Protein AF-A0A2C5XSV4-F1 (afdb_monomer_lite)

Foldseek 3Di:
DLVQKDKPPDDDDDDLVPDPCSVVVLVVQQVDDDPPDHRDNDPPFDAAPRRTQGHDVSCVVCVLVVNNLVVNCVRNPPPMDMDGDDPVRNDD

Secondary structure (DSSP, 8-state):
-GGG-EEESPPP---TTTSTTHHHHHHHHTT--BTTB----SS--EEETTEEEESHHHHHHHHHTT-HHHHHHHHHGGG-EEE---TTSS--

Structure (mmCIF, N/CA/C/O backbone):
data_AF-A0A2C5XSV4-F1
#
_entry.id   AF-A0A2C5XSV4-F1
#
loop_
_atom_site.group_PDB
_atom_site.id
_atom_site.type_symbol
_atom_site.label_atom_id
_atom_site.label_alt_id
_atom_site.label_comp_id
_atom_site.label_asym_id
_atom_site.label_entity_id
_atom_site.label_seq_id
_atom_site.pdbx_PDB_ins_code
_atom_site.Cartn_x
_atom_site.Cartn_y
_atom_site.Cartn_z
_atom_site.occupancy
_atom_site.B_iso_or_equiv
_atom_site.auth_seq_id
_atom_site.auth_comp_id
_atom_site.auth_asym_id
_atom_site.auth_atom_id
_atom_site.pdbx_PDB_model_num
ATOM 1 N N . MET A 1 1 ? 7.837 1.950 8.782 1.00 60.31 1 MET A N 1
ATOM 2 C CA . MET A 1 1 ? 6.394 1.654 8.596 1.00 60.31 1 MET A CA 1
ATOM 3 C C . MET A 1 1 ? 6.074 0.173 8.708 1.00 60.31 1 MET A C 1
ATOM 5 O O . MET A 1 1 ? 5.222 -0.149 9.517 1.00 60.31 1 MET A O 1
ATOM 9 N N . LEU A 1 2 ? 6.723 -0.725 7.954 1.00 62.53 2 LEU A N 1
ATOM 10 C CA . LEU A 1 2 ? 6.405 -2.165 8.007 1.00 62.53 2 LEU A CA 1
ATOM 11 C C . LEU A 1 2 ? 6.606 -2.794 9.396 1.00 62.53 2 LEU A C 1
ATOM 13 O O . LEU A 1 2 ? 5.864 -3.688 9.764 1.00 62.53 2 LEU A O 1
ATOM 17 N N . GLU A 1 3 ? 7.538 -2.280 10.195 1.00 75.56 3 GLU A N 1
ATOM 18 C CA . GLU A 1 3 ? 7.763 -2.742 11.574 1.00 75.56 3 GLU A CA 1
ATOM 19 C C . GLU A 1 3 ? 6.641 -2.345 12.547 1.00 75.56 3 GLU A C 1
ATOM 21 O O . GLU A 1 3 ? 6.494 -2.966 13.595 1.00 75.56 3 GLU A O 1
ATOM 26 N N . LYS A 1 4 ? 5.830 -1.332 12.204 1.00 84.31 4 LYS A N 1
ATOM 27 C CA . LYS A 1 4 ? 4.710 -0.873 13.043 1.00 84.31 4 LYS A CA 1
ATOM 28 C C . LYS A 1 4 ? 3.472 -1.769 12.917 1.00 84.31 4 LYS A C 1
ATOM 30 O O . LYS A 1 4 ? 2.597 -1.710 13.773 1.00 84.31 4 LYS A O 1
ATOM 35 N N . TYR A 1 5 ? 3.374 -2.556 11.846 1.00 88.81 5 TYR A N 1
ATOM 36 C CA . TYR A 1 5 ? 2.171 -3.302 11.487 1.00 88.81 5 TYR A CA 1
ATOM 37 C C . TYR A 1 5 ? 2.474 -4.791 11.325 1.00 88.81 5 TYR A C 1
ATOM 39 O O . TYR A 1 5 ? 3.390 -5.172 10.600 1.00 88.81 5 TYR A O 1
ATOM 47 N N . SER A 1 6 ? 1.656 -5.651 11.929 1.00 92.06 6 SER A N 1
ATOM 48 C CA . SER A 1 6 ? 1.650 -7.079 11.613 1.00 92.06 6 SER A CA 1
ATOM 49 C C . SER A 1 6 ? 0.608 -7.333 10.534 1.00 92.06 6 SER A C 1
ATOM 51 O O . SER A 1 6 ? -0.586 -7.179 10.778 1.00 92.06 6 SER A O 1
ATOM 53 N N . ILE A 1 7 ? 1.054 -7.710 9.337 1.00 91.81 7 ILE A N 1
ATOM 54 C CA . ILE A 1 7 ? 0.179 -8.057 8.212 1.00 91.81 7 ILE A CA 1
ATOM 55 C C . ILE A 1 7 ? 0.410 -9.529 7.877 1.00 91.81 7 ILE A C 1
ATOM 57 O O . ILE A 1 7 ? 1.543 -9.932 7.594 1.00 91.81 7 ILE A O 1
ATOM 61 N N . LYS A 1 8 ? -0.656 -10.333 7.913 1.00 93.12 8 LYS A N 1
ATOM 62 C CA . LYS A 1 8 ? -0.629 -11.749 7.530 1.00 93.12 8 LYS A CA 1
ATOM 63 C C . LYS A 1 8 ? -1.598 -12.008 6.372 1.00 93.12 8 LYS A C 1
ATOM 65 O O . LYS A 1 8 ? -2.755 -11.620 6.487 1.00 93.12 8 LYS A O 1
ATOM 70 N N . PRO A 1 9 ? -1.166 -12.686 5.293 1.00 92.31 9 PRO A N 1
ATOM 71 C CA . PRO A 1 9 ? 0.220 -13.064 5.004 1.00 92.31 9 PRO A CA 1
ATOM 72 C C . PRO A 1 9 ? 1.116 -11.829 4.819 1.00 92.31 9 PRO A C 1
ATOM 74 O O . PRO A 1 9 ? 0.622 -10.731 4.562 1.00 92.31 9 PRO A O 1
ATOM 77 N N . ARG A 1 10 ? 2.438 -12.008 4.962 1.00 91.38 10 ARG A N 1
ATOM 78 C CA . ARG A 1 10 ? 3.385 -10.901 4.768 1.00 91.38 10 ARG A CA 1
ATOM 79 C C . ARG A 1 10 ? 3.230 -10.311 3.359 1.00 91.38 10 ARG A C 1
ATOM 81 O O . ARG A 1 10 ? 3.059 -11.085 2.413 1.00 91.38 10 ARG A O 1
ATOM 88 N N . PRO A 1 11 ? 3.320 -8.977 3.203 1.00 91.94 11 PRO A N 1
ATOM 89 C CA . PRO A 1 11 ? 3.299 -8.351 1.891 1.00 91.94 11 PRO A CA 1
ATOM 90 C C . PRO A 1 11 ? 4.398 -8.915 0.993 1.00 91.94 11 PRO A C 1
ATOM 92 O O . PRO A 1 11 ? 5.517 -9.164 1.444 1.00 91.94 11 PRO A O 1
ATOM 95 N N . PHE A 1 12 ? 4.075 -9.090 -0.283 1.00 93.25 12 PHE A N 1
ATOM 96 C CA . PHE A 1 12 ? 5.059 -9.420 -1.301 1.00 93.25 12 PHE A CA 1
ATOM 97 C C . PHE A 1 12 ? 5.687 -8.127 -1.827 1.00 93.25 12 PHE A C 1
ATOM 99 O O . PHE A 1 12 ? 4.962 -7.212 -2.222 1.00 93.25 12 PHE A O 1
ATOM 106 N N . ILE A 1 13 ? 7.016 -8.048 -1.803 1.00 93.75 13 ILE A N 1
ATOM 107 C CA . ILE A 1 13 ? 7.782 -6.883 -2.259 1.00 93.75 13 ILE A CA 1
ATOM 108 C C . ILE A 1 13 ? 8.392 -7.220 -3.617 1.00 93.75 13 ILE A C 1
ATOM 110 O O . ILE A 1 13 ? 8.940 -8.305 -3.800 1.00 93.75 13 ILE A O 1
ATOM 114 N N . VAL A 1 14 ? 8.268 -6.292 -4.564 1.00 93.81 14 VAL A N 1
ATOM 115 C CA . VAL A 1 14 ? 8.865 -6.397 -5.896 1.00 93.81 14 VAL A CA 1
ATOM 116 C C . VAL A 1 14 ? 9.769 -5.195 -6.102 1.00 93.81 14 VAL A C 1
ATOM 118 O O . VAL A 1 14 ? 9.270 -4.080 -6.262 1.00 93.81 14 VAL A O 1
ATOM 121 N N . GLU A 1 15 ? 11.074 -5.442 -6.138 1.00 95.38 15 GLU A N 1
ATOM 122 C CA . GLU A 1 15 ? 12.071 -4.440 -6.512 1.00 95.38 15 GLU A CA 1
ATOM 123 C C . GLU A 1 15 ? 12.110 -4.335 -8.039 1.00 95.38 15 GLU A C 1
ATOM 125 O O . GLU A 1 15 ? 12.542 -5.247 -8.748 1.00 95.38 15 GLU A O 1
ATOM 130 N N . LEU A 1 16 ? 11.525 -3.258 -8.573 1.00 94.12 16 LEU A N 1
ATOM 131 C CA . LEU A 1 16 ? 11.333 -3.101 -10.018 1.00 94.12 16 LEU A CA 1
ATOM 132 C C . LEU A 1 16 ? 12.650 -2.884 -10.767 1.00 94.12 16 LEU A C 1
ATOM 134 O O . LEU A 1 16 ? 12.723 -3.192 -11.947 1.00 94.12 16 LEU A O 1
ATOM 138 N N . ASP A 1 17 ? 13.674 -2.352 -10.120 1.00 94.25 17 ASP A N 1
ATOM 139 C CA . ASP A 1 17 ? 15.011 -2.194 -10.686 1.00 94.25 17 ASP A CA 1
ATOM 140 C C . ASP A 1 17 ? 15.765 -3.527 -10.815 1.00 94.25 17 ASP A C 1
ATOM 142 O O . ASP A 1 17 ? 16.561 -3.686 -11.740 1.00 94.25 17 ASP A O 1
ATOM 146 N N . GLU A 1 18 ? 15.457 -4.509 -9.967 1.00 96.75 18 GLU A N 1
ATOM 147 C CA . GLU A 1 18 ? 16.054 -5.852 -10.014 1.00 96.75 18 GLU A CA 1
ATOM 148 C C . GLU A 1 18 ? 15.220 -6.861 -10.826 1.00 96.75 18 GLU A C 1
ATOM 150 O O . GLU A 1 18 ? 15.723 -7.891 -11.285 1.00 96.75 18 GLU A O 1
ATOM 155 N N . HIS A 1 19 ? 13.927 -6.591 -11.025 1.00 94.62 19 HIS A N 1
ATOM 156 C CA . HIS A 1 19 ? 13.028 -7.516 -11.706 1.00 94.62 19 HIS A CA 1
ATOM 157 C C . HIS A 1 19 ? 13.265 -7.525 -13.234 1.00 94.62 19 HIS A C 1
ATOM 159 O O . HIS A 1 19 ? 13.199 -6.469 -13.868 1.00 94.62 19 HIS A O 1
ATOM 165 N N . PRO A 1 20 ? 13.393 -8.695 -13.899 1.00 96.38 20 PRO A N 1
ATOM 166 C CA . PRO A 1 20 ? 13.621 -8.775 -15.353 1.00 96.38 20 PRO A CA 1
ATOM 167 C C . PRO A 1 20 ? 12.553 -8.071 -16.206 1.00 96.38 20 PRO A C 1
ATOM 169 O O . PRO A 1 20 ? 12.814 -7.607 -17.313 1.00 96.38 20 PRO A O 1
ATOM 172 N N . LEU A 1 21 ? 11.327 -7.992 -15.679 1.00 95.56 21 LEU A N 1
ATOM 173 C CA . LEU A 1 21 ? 10.189 -7.288 -16.284 1.00 95.56 21 LEU A CA 1
ATOM 174 C C . LEU A 1 21 ? 9.858 -5.961 -15.581 1.00 95.56 21 LEU A C 1
ATOM 176 O O . LEU A 1 21 ? 8.739 -5.474 -15.697 1.00 95.56 21 LEU A O 1
ATOM 180 N N . GLY A 1 22 ? 10.793 -5.380 -14.836 1.00 93.88 22 GLY A N 1
ATOM 181 C CA . GLY A 1 22 ? 10.587 -4.180 -14.032 1.00 93.88 22 GLY A CA 1
ATOM 182 C C . GLY A 1 22 ? 10.051 -2.982 -14.808 1.00 93.88 22 GLY A C 1
ATOM 183 O O . GLY A 1 22 ? 8.943 -2.509 -14.554 1.00 93.88 22 GLY A O 1
ATOM 184 N N . ALA A 1 23 ? 10.794 -2.543 -15.827 1.00 93.19 23 ALA A N 1
ATOM 185 C CA . ALA A 1 23 ? 10.390 -1.446 -16.707 1.00 93.19 23 ALA A CA 1
ATOM 186 C C . ALA A 1 23 ? 9.028 -1.678 -17.405 1.00 93.19 23 ALA A C 1
ATOM 188 O O . ALA A 1 23 ? 8.172 -0.786 -17.345 1.00 93.19 23 ALA A O 1
ATOM 189 N N . PRO A 1 24 ? 8.756 -2.839 -18.046 1.00 93.38 24 PRO A N 1
ATOM 190 C CA . PRO A 1 24 ? 7.436 -3.088 -18.623 1.00 93.38 24 PRO A CA 1
ATOM 191 C C . PRO A 1 24 ? 6.324 -3.172 -17.565 1.00 93.38 24 PRO A C 1
ATOM 193 O O . PRO A 1 24 ? 5.223 -2.688 -17.826 1.00 93.38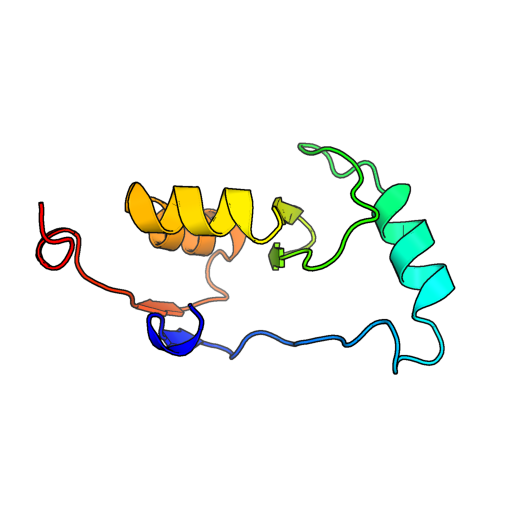 24 PRO A O 1
ATOM 196 N N . LEU A 1 25 ? 6.596 -3.694 -16.364 1.00 90.50 25 LEU A N 1
ATOM 197 C CA . LEU A 1 25 ? 5.633 -3.729 -15.261 1.00 90.50 25 LEU A CA 1
ATOM 198 C C . LEU A 1 25 ? 5.304 -2.319 -14.748 1.00 90.50 25 LEU A C 1
ATOM 200 O O . LEU A 1 25 ? 4.132 -1.978 -14.613 1.00 90.50 25 LEU A O 1
ATOM 204 N N . GLN A 1 26 ? 6.304 -1.461 -14.543 1.00 90.38 26 GLN A N 1
ATOM 205 C CA . GLN A 1 26 ? 6.110 -0.064 -14.139 1.00 90.38 26 GLN A CA 1
ATOM 206 C C . GLN A 1 26 ? 5.323 0.729 -15.187 1.00 90.38 26 GLN A C 1
ATOM 208 O O . GLN A 1 26 ? 4.426 1.509 -14.854 1.00 90.38 26 GLN A O 1
ATOM 213 N N . LYS A 1 27 ? 5.617 0.501 -16.474 1.00 90.31 27 LYS A N 1
ATOM 214 C CA . LYS A 1 27 ? 4.857 1.088 -17.582 1.00 90.31 27 LYS A CA 1
ATOM 215 C C . LYS A 1 27 ? 3.397 0.640 -17.543 1.00 90.31 27 LYS A C 1
ATOM 217 O O . LYS A 1 27 ? 2.520 1.494 -17.655 1.00 90.31 27 LYS A O 1
ATOM 222 N N . LEU A 1 28 ? 3.147 -0.656 -17.344 1.00 87.62 28 LEU A N 1
ATOM 223 C CA . LEU A 1 28 ? 1.801 -1.212 -17.218 1.00 87.62 28 LEU A CA 1
ATOM 224 C C . LEU A 1 28 ? 1.054 -0.589 -16.029 1.00 87.62 28 LEU A C 1
ATOM 226 O O . LEU A 1 28 ? -0.052 -0.089 -16.211 1.00 87.62 28 LEU A O 1
ATOM 230 N N . LEU A 1 29 ? 1.665 -0.518 -14.841 1.00 85.00 29 LEU A N 1
ATOM 231 C CA . LEU A 1 29 ? 1.081 0.136 -13.657 1.00 85.00 29 LEU A CA 1
ATOM 232 C C . LEU A 1 29 ? 0.703 1.606 -13.919 1.00 85.00 29 LEU A C 1
ATOM 234 O O . LEU A 1 29 ? -0.321 2.091 -13.438 1.00 85.00 29 LEU A O 1
ATOM 238 N N . GLY A 1 30 ? 1.491 2.296 -14.745 1.00 84.50 30 GLY A N 1
ATOM 239 C CA . GLY A 1 30 ? 1.227 3.657 -15.204 1.00 84.50 30 GLY A CA 1
ATOM 240 C C . GLY A 1 30 ? 0.145 3.806 -16.273 1.00 84.50 30 GLY A C 1
ATOM 241 O O . GLY A 1 30 ? -0.157 4.937 -16.652 1.00 84.50 30 GLY A O 1
ATOM 242 N N . GLN A 1 31 ? -0.400 2.703 -16.785 1.00 82.38 31 GLN A N 1
ATOM 243 C CA . GLN A 1 31 ? -1.432 2.663 -17.827 1.00 82.38 31 GLN A CA 1
ATOM 244 C C . GLN A 1 31 ? -2.729 1.997 -17.352 1.00 82.38 31 GLN A C 1
ATOM 246 O O . GLN A 1 31 ? -3.775 2.185 -17.971 1.00 82.38 31 GLN A O 1
ATOM 251 N N . LEU A 1 32 ? -2.678 1.218 -16.267 1.00 71.94 32 LEU A N 1
ATOM 252 C CA . LEU A 1 32 ? -3.849 0.550 -15.717 1.00 71.94 32 LEU A CA 1
ATOM 253 C C . LEU A 1 32 ? -4.821 1.573 -15.116 1.00 71.94 32 LEU A C 1
ATOM 255 O O . LEU A 1 32 ? -4.543 2.216 -14.105 1.00 71.94 32 LEU A O 1
ATOM 259 N N . HIS A 1 33 ? -6.003 1.669 -15.720 1.00 60.69 33 HIS A N 1
ATOM 260 C CA . HIS A 1 33 ? -7.165 2.328 -15.138 1.00 60.69 33 HIS A CA 1
ATOM 261 C C . HIS A 1 33 ? -7.943 1.302 -14.308 1.00 60.69 33 HIS A C 1
ATOM 263 O O . HIS A 1 33 ? -8.872 0.660 -14.798 1.00 60.69 33 HIS A O 1
ATOM 269 N N . PHE A 1 34 ? -7.555 1.099 -13.049 1.00 57.12 34 PHE A N 1
ATOM 270 C CA . PHE A 1 34 ? -8.408 0.339 -12.134 1.00 57.12 34 PHE A CA 1
ATOM 271 C C . PHE A 1 34 ? -9.653 1.166 -11.804 1.00 57.12 34 PHE A C 1
ATOM 273 O O . PHE A 1 34 ? -9.566 2.383 -11.651 1.00 57.12 34 PHE A O 1
ATOM 280 N N . LYS A 1 35 ? -10.806 0.496 -11.664 1.00 47.84 35 LYS A N 1
ATOM 281 C CA . LYS A 1 35 ? -12.169 1.063 -11.542 1.00 47.84 35 LYS A CA 1
ATOM 282 C C . LYS A 1 35 ? -12.403 2.122 -10.443 1.00 47.84 35 LYS A C 1
ATOM 284 O O . LYS A 1 35 ? -13.530 2.575 -10.297 1.00 47.84 35 LYS A O 1
ATOM 289 N N . ALA A 1 36 ? -11.390 2.539 -9.688 1.00 48.25 36 ALA A N 1
ATOM 290 C CA . ALA A 1 36 ? -11.530 3.581 -8.678 1.00 48.25 36 ALA A CA 1
ATOM 291 C C . ALA A 1 36 ? -10.317 4.516 -8.508 1.00 48.25 36 ALA A C 1
ATOM 293 O O . ALA A 1 36 ? -10.411 5.415 -7.674 1.00 48.25 36 ALA A O 1
ATOM 294 N N . LYS A 1 37 ? -9.180 4.340 -9.211 1.00 59.72 37 LYS A N 1
ATOM 295 C CA . LYS A 1 37 ? -7.957 5.121 -8.911 1.00 59.72 37 LYS A CA 1
ATOM 296 C C . LYS A 1 37 ? -7.023 5.361 -10.099 1.00 59.72 37 LYS A C 1
ATOM 298 O O . LYS A 1 37 ? -7.014 4.616 -11.074 1.00 59.72 37 LYS A O 1
ATOM 303 N N . THR A 1 38 ? -6.241 6.433 -9.963 1.00 61.72 38 THR A N 1
ATOM 304 C CA . THR A 1 38 ? -5.311 6.983 -10.952 1.00 61.72 38 THR A CA 1
ATOM 305 C C . THR A 1 38 ? -4.152 6.029 -11.277 1.00 61.72 38 THR A C 1
ATOM 307 O O . THR A 1 38 ? -3.614 5.395 -10.364 1.00 61.72 38 THR A O 1
ATOM 310 N N . PRO A 1 39 ? -3.723 5.947 -12.551 1.00 72.50 39 PRO A N 1
ATOM 311 C CA . PRO A 1 39 ? -2.509 5.232 -12.929 1.00 72.50 39 PRO A CA 1
ATOM 312 C C . PRO A 1 39 ? -1.289 5.790 -12.191 1.00 72.50 39 PRO A C 1
ATOM 314 O O . PRO A 1 39 ? -1.173 7.005 -12.010 1.00 72.50 39 PRO A O 1
ATOM 317 N N . ARG A 1 40 ? -0.355 4.920 -11.787 1.00 77.25 40 ARG A N 1
ATOM 318 C CA . ARG A 1 40 ? 0.861 5.337 -11.072 1.00 77.25 40 ARG A CA 1
ATOM 319 C C . ARG A 1 40 ? 2.109 4.734 -11.692 1.00 77.25 40 ARG A C 1
ATOM 321 O O . ARG A 1 40 ? 2.220 3.523 -11.839 1.00 77.25 40 ARG A O 1
ATOM 328 N N . LYS A 1 41 ? 3.054 5.614 -12.025 1.00 83.69 41 LYS A N 1
ATOM 329 C CA . LYS A 1 41 ? 4.383 5.265 -12.551 1.00 83.69 41 LYS A CA 1
ATOM 330 C C . LYS A 1 41 ? 5.475 5.337 -11.489 1.00 83.69 41 LYS A C 1
ATOM 332 O O . LYS A 1 41 ? 6.584 4.903 -11.756 1.00 83.69 41 LYS A O 1
ATOM 337 N N . THR A 1 42 ? 5.205 5.927 -10.330 1.00 86.94 42 THR A N 1
ATOM 338 C CA . THR A 1 42 ? 6.208 6.168 -9.290 1.00 86.94 42 THR A CA 1
ATOM 339 C C . THR A 1 42 ? 6.263 5.014 -8.293 1.00 86.94 42 THR A C 1
ATOM 341 O O . THR A 1 42 ? 5.256 4.348 -8.047 1.00 86.94 42 THR A O 1
ATOM 344 N N . VAL A 1 43 ? 7.450 4.784 -7.732 1.00 91.88 43 VAL A N 1
ATOM 345 C CA . VAL A 1 43 ? 7.678 3.865 -6.611 1.00 91.88 43 VAL A CA 1
ATOM 346 C C . VAL A 1 43 ? 7.893 4.659 -5.314 1.00 91.88 43 VAL A C 1
ATOM 348 O O . VAL A 1 43 ? 8.392 5.784 -5.385 1.00 91.88 43 VAL A O 1
ATOM 351 N N . PRO A 1 44 ? 7.531 4.105 -4.142 1.00 92.12 44 PRO A N 1
ATOM 352 C CA . PRO A 1 44 ? 6.794 2.850 -3.966 1.00 92.12 44 PRO A CA 1
ATOM 353 C C . PRO A 1 44 ? 5.329 2.973 -4.424 1.00 92.12 44 PRO A C 1
ATOM 355 O O . PRO A 1 44 ? 4.741 4.051 -4.373 1.00 92.12 44 PRO A O 1
ATOM 358 N N . ASN A 1 45 ? 4.732 1.856 -4.848 1.00 91.56 45 ASN A N 1
ATOM 359 C CA . ASN A 1 45 ? 3.300 1.741 -5.138 1.00 91.56 45 ASN A CA 1
ATOM 360 C C . ASN A 1 45 ? 2.728 0.557 -4.352 1.00 91.56 45 ASN A C 1
ATOM 362 O O . ASN A 1 45 ? 3.032 -0.596 -4.653 1.00 91.56 45 ASN A O 1
ATOM 366 N N . ILE A 1 46 ? 1.915 0.843 -3.338 1.00 91.12 46 ILE A N 1
ATOM 367 C CA . ILE A 1 46 ? 1.329 -0.174 -2.468 1.00 91.12 46 ILE A CA 1
ATOM 368 C C . ILE A 1 46 ? -0.004 -0.618 -3.070 1.00 91.12 46 ILE A C 1
ATOM 370 O O . ILE A 1 46 ? -0.895 0.204 -3.289 1.00 91.12 46 ILE A O 1
ATOM 374 N N . ILE A 1 47 ? -0.151 -1.919 -3.332 1.00 89.12 47 ILE A N 1
ATOM 375 C CA . ILE A 1 47 ? -1.307 -2.499 -4.028 1.00 89.12 47 ILE A CA 1
ATOM 376 C C . ILE A 1 47 ? -1.933 -3.600 -3.171 1.00 89.12 47 ILE A C 1
ATOM 378 O O . ILE A 1 47 ? -1.233 -4.472 -2.663 1.00 89.12 47 ILE A O 1
ATOM 382 N N . ILE A 1 48 ? -3.262 -3.590 -3.052 1.00 89.12 48 ILE A N 1
ATOM 383 C CA . ILE A 1 48 ? -4.039 -4.589 -2.309 1.00 89.12 48 ILE A CA 1
ATOM 384 C C . ILE A 1 48 ? -5.147 -5.109 -3.210 1.00 89.12 48 ILE A C 1
ATOM 386 O O . ILE A 1 48 ? -5.971 -4.333 -3.689 1.00 89.12 48 ILE A O 1
ATOM 390 N N . ASN A 1 49 ? -5.152 -6.420 -3.470 1.00 86.69 49 ASN A N 1
ATOM 391 C CA . ASN A 1 49 ? -6.108 -7.070 -4.376 1.00 86.69 49 ASN A CA 1
ATOM 392 C C . ASN A 1 49 ? -6.263 -6.321 -5.723 1.00 86.69 49 ASN A C 1
ATOM 394 O O . ASN A 1 49 ? -7.366 -6.138 -6.232 1.00 86.69 49 ASN A O 1
ATOM 3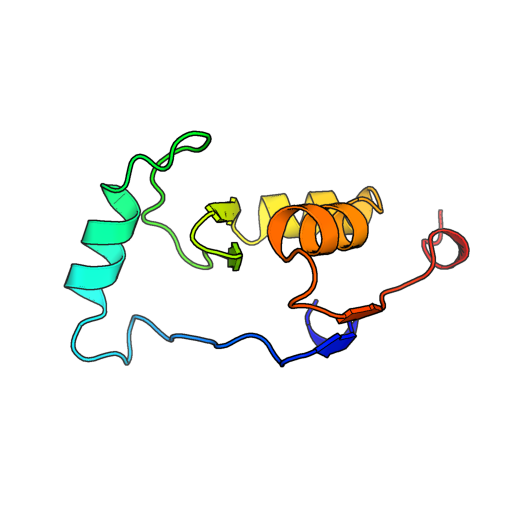98 N N . GLY A 1 50 ? -5.140 -5.863 -6.290 1.00 83.12 50 GLY A N 1
ATOM 399 C CA . GLY A 1 50 ? -5.093 -5.130 -7.562 1.00 83.12 50 GLY A CA 1
ATOM 400 C C . GLY A 1 50 ? -5.432 -3.639 -7.470 1.00 83.12 50 GLY A C 1
ATOM 401 O O . GLY A 1 50 ? -5.341 -2.938 -8.470 1.00 83.12 50 GLY A O 1
ATOM 402 N N . VAL A 1 51 ? -5.775 -3.119 -6.291 1.00 84.44 51 VAL A N 1
ATOM 403 C CA . VAL A 1 51 ? -6.074 -1.697 -6.088 1.00 84.44 51 VAL A CA 1
ATOM 404 C C . VAL A 1 51 ? -4.881 -0.999 -5.445 1.00 84.44 51 VAL A C 1
ATOM 406 O O . VAL A 1 51 ? -4.481 -1.344 -4.335 1.00 84.44 51 VAL A O 1
ATOM 409 N N . SER A 1 52 ? -4.327 0.015 -6.115 1.00 88.00 52 SER A N 1
ATOM 410 C CA . SER A 1 52 ? -3.311 0.882 -5.506 1.00 88.00 52 SER A CA 1
ATOM 411 C C . SER A 1 52 ? -3.915 1.672 -4.339 1.00 88.00 52 SER A C 1
ATOM 413 O O . SER A 1 52 ? -4.968 2.299 -4.473 1.00 88.00 52 SER A O 1
ATOM 415 N N . ILE A 1 53 ? -3.270 1.674 -3.176 1.00 88.94 53 ILE A N 1
ATOM 416 C CA . ILE A 1 53 ? -3.650 2.546 -2.057 1.00 88.94 53 ILE A CA 1
ATOM 417 C C . ILE A 1 53 ? -2.819 3.828 -1.991 1.00 88.94 53 ILE A C 1
ATOM 419 O O . ILE A 1 53 ? -3.262 4.774 -1.347 1.00 88.94 53 ILE A O 1
ATOM 423 N N . GLY A 1 54 ? -1.715 3.897 -2.737 1.00 89.69 54 GLY A N 1
ATOM 424 C CA . GLY A 1 54 ? -0.865 5.078 -2.860 1.00 89.69 54 GLY A CA 1
ATOM 425 C C . GLY A 1 54 ? 0.621 4.735 -2.821 1.00 89.69 54 GLY A C 1
ATOM 426 O O . GLY A 1 54 ? 0.995 3.565 -2.920 1.00 89.69 54 GLY A O 1
ATOM 427 N N . GLY A 1 55 ? 1.450 5.770 -2.709 1.00 90.94 55 GLY A N 1
ATOM 428 C CA . GLY A 1 55 ? 2.874 5.661 -2.413 1.00 90.94 55 GLY A CA 1
ATOM 429 C C . GLY A 1 55 ? 3.164 5.971 -0.948 1.00 90.94 55 GLY A C 1
ATOM 430 O O . GLY A 1 55 ? 2.307 5.781 -0.084 1.00 90.94 55 GLY A O 1
ATOM 431 N N . ASN A 1 56 ? 4.380 6.436 -0.659 1.00 91.81 56 ASN A N 1
ATOM 432 C CA . ASN A 1 56 ? 4.792 6.734 0.712 1.00 91.81 56 ASN A CA 1
ATOM 433 C C . ASN A 1 56 ? 3.901 7.808 1.358 1.00 91.81 56 ASN A C 1
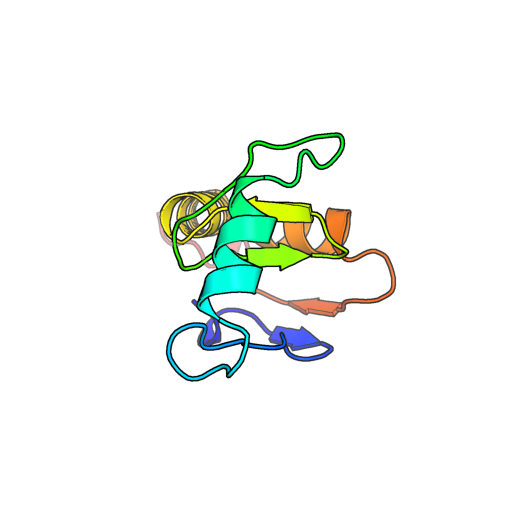ATOM 435 O O . ASN A 1 56 ? 3.363 7.570 2.435 1.00 91.81 56 ASN A O 1
ATOM 439 N N . ASP A 1 57 ? 3.684 8.933 0.677 1.00 91.94 57 ASP A N 1
ATOM 440 C CA . ASP A 1 57 ? 2.946 10.071 1.234 1.00 91.94 57 ASP A CA 1
ATOM 441 C C . ASP A 1 57 ? 1.510 9.709 1.624 1.00 91.94 57 ASP A C 1
ATOM 443 O O . ASP A 1 57 ? 1.043 10.065 2.704 1.00 91.94 57 ASP A O 1
ATOM 447 N N . GLU A 1 58 ? 0.779 8.999 0.760 1.00 92.38 58 GLU A N 1
ATOM 448 C CA . GLU A 1 58 ? -0.605 8.636 1.063 1.00 92.38 58 GLU A CA 1
ATOM 449 C C . GLU A 1 58 ? -0.701 7.583 2.163 1.00 92.38 58 GLU A C 1
ATOM 451 O O . GLU A 1 58 ? -1.588 7.668 3.011 1.00 92.38 58 GLU A O 1
ATOM 456 N N . VAL A 1 59 ? 0.204 6.603 2.175 1.00 91.94 59 VAL A N 1
ATOM 457 C CA . VAL A 1 59 ? 0.203 5.561 3.206 1.00 91.94 59 VAL A CA 1
ATOM 458 C C . VAL A 1 59 ? 0.617 6.132 4.564 1.00 91.94 59 VAL A C 1
ATOM 460 O O . VAL A 1 59 ? 0.016 5.767 5.572 1.00 91.94 59 VAL A O 1
ATOM 463 N N . THR A 1 60 ? 1.550 7.084 4.594 1.00 92.62 60 THR A N 1
ATOM 464 C CA . THR A 1 60 ? 1.914 7.826 5.809 1.00 92.62 60 THR A CA 1
ATOM 465 C C . THR A 1 60 ? 0.739 8.661 6.319 1.00 92.62 60 THR A C 1
ATOM 467 O O . THR A 1 60 ? 0.398 8.563 7.489 1.00 92.62 60 THR A O 1
ATOM 470 N N . LYS A 1 61 ? 0.016 9.382 5.452 1.00 93.75 61 LYS A N 1
ATOM 471 C CA . LYS A 1 61 ? -1.199 10.115 5.865 1.00 93.75 61 LYS A CA 1
ATOM 472 C C . LYS A 1 61 ? -2.282 9.194 6.431 1.00 93.75 61 LYS A C 1
ATOM 474 O O . LYS A 1 61 ? -2.995 9.565 7.362 1.00 93.75 61 LYS A O 1
ATOM 479 N N . LEU A 1 62 ? -2.431 7.990 5.875 1.00 92.44 62 LEU A N 1
ATOM 480 C CA . LEU A 1 62 ? -3.349 6.983 6.412 1.00 92.44 62 LEU A CA 1
ATOM 481 C C . LEU A 1 62 ? -2.886 6.455 7.782 1.00 92.44 62 LEU A C 1
ATOM 483 O O . LEU A 1 62 ? -3.737 6.189 8.627 1.00 92.44 62 LEU A O 1
ATOM 487 N N . ASP A 1 63 ? -1.575 6.300 8.004 1.00 92.38 63 ASP A N 1
ATOM 488 C CA . ASP A 1 63 ? -0.981 5.945 9.310 1.00 92.38 63 ASP A CA 1
ATOM 489 C C . ASP A 1 63 ? -1.274 7.042 10.340 1.00 92.38 63 ASP A C 1
ATOM 491 O O . ASP A 1 63 ? -1.882 6.782 11.373 1.00 92.38 63 ASP A O 1
ATOM 495 N N . GLU A 1 64 ? -0.927 8.286 10.009 1.00 91.56 64 GLU A N 1
ATOM 496 C CA . GLU A 1 64 ? -1.076 9.460 10.877 1.00 91.56 64 GLU A CA 1
ATOM 497 C C . GLU A 1 64 ? -2.535 9.753 11.243 1.00 91.56 64 GLU A C 1
ATOM 499 O O . GLU A 1 64 ? -2.828 10.158 12.363 1.00 91.56 64 GLU A O 1
ATOM 504 N N . SER A 1 65 ? -3.468 9.512 10.320 1.00 92.88 65 SER A N 1
ATOM 505 C CA . SER A 1 65 ? -4.908 9.664 10.574 1.00 92.88 65 SER A CA 1
ATOM 506 C C . SER A 1 65 ? -5.552 8.457 11.268 1.00 92.88 65 SER A C 1
ATOM 508 O O . SER A 1 65 ? -6.758 8.474 11.516 1.00 92.88 65 SER A O 1
ATOM 510 N N . GLY A 1 66 ? -4.795 7.389 11.549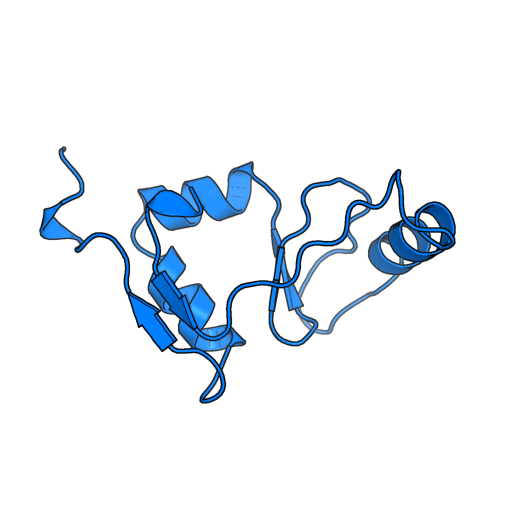 1.00 90.44 66 GLY A N 1
ATOM 511 C CA . GLY A 1 66 ? -5.316 6.149 12.134 1.00 90.44 66 GLY A CA 1
ATOM 512 C C . GLY A 1 66 ? -6.224 5.339 11.195 1.00 90.44 66 GLY A C 1
ATOM 513 O O . GLY A 1 66 ? -6.914 4.419 11.632 1.00 90.44 66 GLY A O 1
ATOM 514 N N . GLN A 1 67 ? -6.249 5.656 9.898 1.00 92.88 67 GLN A N 1
ATOM 515 C CA . GLN A 1 67 ? -7.138 5.034 8.908 1.00 92.88 67 GLN A CA 1
ATOM 516 C C . GLN A 1 67 ? -6.498 3.862 8.154 1.00 92.88 67 GLN A C 1
ATOM 518 O O . GLN A 1 67 ? -7.194 3.139 7.434 1.00 92.88 67 GLN A O 1
ATOM 523 N N . LEU A 1 68 ? -5.187 3.644 8.298 1.00 92.56 68 LEU A N 1
ATOM 524 C CA . LEU A 1 68 ? -4.469 2.644 7.509 1.00 92.56 68 LEU A CA 1
ATOM 525 C C . LEU A 1 68 ? -4.984 1.220 7.742 1.00 92.56 68 LEU A C 1
ATOM 527 O O . LEU A 1 68 ? -5.274 0.533 6.767 1.00 92.56 68 LEU A O 1
ATOM 531 N N . VAL A 1 69 ? -5.175 0.785 8.994 1.00 92.69 69 VAL A N 1
ATOM 532 C CA . VAL A 1 69 ? -5.698 -0.565 9.298 1.00 92.69 69 VAL A CA 1
ATOM 533 C C . VAL A 1 69 ? -7.064 -0.781 8.650 1.00 92.69 69 VAL A C 1
ATOM 535 O O . VAL A 1 69 ? -7.274 -1.790 7.977 1.00 92.69 69 VAL A O 1
ATOM 538 N N . ALA A 1 70 ? -7.970 0.192 8.785 1.00 92.25 70 ALA A N 1
ATOM 539 C CA . ALA A 1 70 ? -9.292 0.127 8.172 1.00 92.25 70 ALA A CA 1
ATOM 540 C C . ALA A 1 70 ? -9.191 -0.008 6.645 1.00 92.25 70 ALA A C 1
ATOM 542 O O . ALA A 1 70 ? -9.867 -0.851 6.058 1.00 92.25 70 ALA A O 1
ATOM 543 N N . LYS A 1 71 ? -8.287 0.747 6.005 1.00 91.69 71 LYS A N 1
ATOM 544 C CA . LYS A 1 71 ? -8.039 0.654 4.561 1.00 91.69 71 LYS A CA 1
ATOM 545 C C . LYS A 1 71 ? -7.489 -0.710 4.146 1.00 91.69 71 LYS A C 1
ATOM 547 O O . LYS A 1 71 ? -7.927 -1.268 3.142 1.00 91.69 71 LYS A O 1
ATOM 552 N N . LEU A 1 72 ? -6.536 -1.254 4.902 1.00 91.75 72 LEU A N 1
ATOM 553 C CA . LEU A 1 72 ? -5.952 -2.568 4.629 1.00 91.75 72 LEU A CA 1
ATOM 554 C C . LEU A 1 72 ? -7.014 -3.675 4.716 1.00 91.75 72 LEU A C 1
ATOM 556 O O . LEU A 1 72 ? -7.053 -4.542 3.845 1.00 91.75 72 LEU A O 1
ATOM 560 N N . LEU A 1 73 ? -7.902 -3.616 5.712 1.00 92.25 73 LEU A N 1
ATOM 561 C CA . LEU A 1 73 ? -9.006 -4.566 5.872 1.00 92.25 73 LEU A CA 1
ATOM 562 C C . LEU A 1 73 ? -10.075 -4.407 4.778 1.00 92.25 73 LEU A C 1
ATOM 564 O O . LEU A 1 73 ? -10.524 -5.409 4.220 1.00 92.25 73 LEU A O 1
ATOM 568 N N . GLU A 1 74 ? -10.430 -3.166 4.422 1.00 91.44 74 GLU A N 1
ATOM 569 C CA . GLU A 1 74 ? -11.395 -2.843 3.359 1.00 91.44 74 GLU A CA 1
ATOM 570 C C . GLU A 1 74 ? -10.989 -3.485 2.024 1.00 91.44 74 GLU A C 1
ATOM 572 O O . GLU A 1 74 ? -11.786 -4.184 1.401 1.00 91.44 74 GLU A O 1
ATOM 577 N N . PHE A 1 75 ? -9.738 -3.293 1.589 1.00 90.81 75 PHE A N 1
ATOM 578 C CA . PHE A 1 75 ? -9.282 -3.833 0.303 1.00 90.81 75 PHE A CA 1
ATOM 579 C C . PHE A 1 75 ? -8.762 -5.260 0.395 1.00 90.81 75 PHE A C 1
ATOM 581 O O . PHE A 1 75 ? -8.808 -5.983 -0.599 1.00 90.81 75 PHE A O 1
ATOM 588 N N . GLY A 1 76 ? -8.258 -5.683 1.553 1.00 88.25 76 GLY A N 1
ATOM 589 C CA . GLY A 1 76 ? -7.703 -7.016 1.757 1.00 88.25 76 GLY A CA 1
ATOM 590 C C . GLY A 1 76 ? -8.763 -8.108 1.902 1.00 88.25 76 GLY A C 1
ATOM 591 O O . GLY A 1 76 ? -8.481 -9.268 1.583 1.00 88.25 76 GLY A O 1
ATOM 592 N N . ASN A 1 77 ? -10.000 -7.745 2.268 1.00 85.94 77 ASN A N 1
ATOM 593 C CA . ASN A 1 77 ? -11.104 -8.674 2.529 1.00 85.94 77 ASN A CA 1
ATOM 594 C C . ASN A 1 77 ? -10.702 -9.755 3.559 1.00 85.94 77 ASN A C 1
ATOM 596 O O . ASN A 1 77 ? -9.789 -9.573 4.357 1.00 85.94 77 ASN A O 1
ATOM 600 N N . LYS A 1 78 ? -11.341 -10.933 3.522 1.00 86.38 78 LYS A N 1
ATOM 601 C CA . LYS A 1 78 ? -11.047 -12.080 4.407 1.00 86.38 78 LYS A CA 1
ATOM 602 C C . LYS A 1 78 ? -9.673 -12.741 4.176 1.00 86.38 78 LYS A C 1
ATOM 604 O O . LYS A 1 78 ? -9.441 -13.832 4.682 1.00 86.38 78 LYS A O 1
ATOM 609 N N . ARG A 1 79 ? -8.798 -12.154 3.349 1.00 87.12 79 ARG A N 1
ATOM 610 C CA . ARG A 1 79 ? -7.486 -12.726 2.990 1.00 87.12 79 ARG A CA 1
ATOM 611 C C . ARG A 1 79 ? -6.334 -12.140 3.793 1.00 87.12 79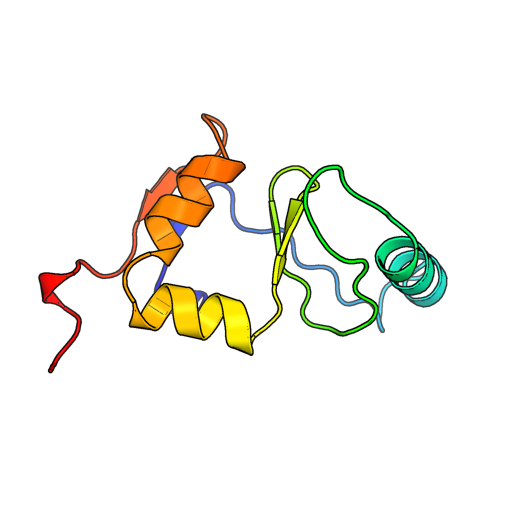 ARG A C 1
ATOM 613 O O . ARG A 1 79 ? -5.218 -12.631 3.652 1.00 87.12 79 ARG A O 1
ATOM 620 N N . VAL A 1 80 ? -6.590 -11.088 4.570 1.00 90.12 80 VAL A N 1
ATOM 621 C CA . VAL A 1 80 ? -5.566 -10.429 5.374 1.00 90.12 80 VAL A CA 1
ATOM 622 C C . VAL A 1 80 ? -6.007 -10.315 6.824 1.00 90.12 80 VAL A C 1
ATOM 624 O O . VAL A 1 80 ? -7.152 -9.982 7.119 1.00 90.12 80 VAL A O 1
ATOM 627 N N . GLU A 1 81 ? -5.066 -10.554 7.721 1.00 92.88 81 GLU A N 1
ATOM 628 C CA . GLU A 1 81 ? -5.147 -10.172 9.123 1.00 92.88 81 GLU A CA 1
ATOM 629 C C . GLU A 1 81 ? -4.175 -9.019 9.332 1.00 92.88 81 GLU A C 1
ATOM 631 O O . GLU A 1 81 ? -3.029 -9.072 8.873 1.00 92.88 81 GLU A O 1
ATOM 636 N N . VAL A 1 82 ? -4.633 -7.966 10.001 1.00 91.25 82 VAL A N 1
ATOM 637 C CA . VAL A 1 82 ? -3.830 -6.769 10.238 1.00 91.25 82 VAL A CA 1
ATOM 638 C C . VAL A 1 82 ? -3.951 -6.373 11.697 1.00 91.25 82 VAL A C 1
ATOM 640 O O . VAL A 1 82 ? -5.056 -6.155 12.190 1.00 91.25 82 VAL A O 1
ATOM 643 N N . THR A 1 83 ? -2.814 -6.227 12.366 1.00 89.19 83 THR A N 1
ATOM 644 C CA . THR A 1 83 ? -2.712 -5.506 13.635 1.00 89.19 83 THR A CA 1
ATOM 645 C C . THR A 1 83 ? -1.736 -4.347 13.470 1.00 89.19 83 THR A C 1
ATOM 647 O O . THR A 1 83 ? -0.760 -4.431 12.724 1.00 89.19 83 THR A O 1
ATOM 650 N N . GLY A 1 84 ? -2.026 -3.232 14.123 1.00 83.38 84 GLY A N 1
ATOM 651 C CA . GLY A 1 84 ? -1.214 -2.022 14.081 1.00 83.38 84 GLY A CA 1
ATOM 652 C C . GLY A 1 84 ? -1.274 -1.297 15.419 1.00 83.38 84 GLY A C 1
ATOM 653 O O . GLY A 1 84 ? -1.925 -1.801 16.339 1.00 83.38 84 GLY A O 1
ATOM 654 N N . PRO A 1 85 ? -0.621 -0.130 15.527 1.00 73.19 85 PRO A N 1
ATOM 655 C CA . PRO A 1 85 ? -0.718 0.710 16.713 1.00 73.19 85 PRO A CA 1
ATOM 656 C C . PRO A 1 85 ? -2.191 1.011 17.005 1.00 73.19 85 PRO A C 1
ATOM 658 O O . PRO A 1 85 ? -2.958 1.312 16.084 1.00 73.19 85 PRO A O 1
ATOM 661 N N . SER A 1 86 ? -2.601 0.900 18.269 1.00 58.69 86 SER A N 1
ATOM 662 C CA . SER A 1 86 ? -3.935 1.335 18.677 1.00 58.69 86 SER A CA 1
ATOM 663 C C . SER A 1 86 ? -4.037 2.847 18.468 1.00 58.69 86 SER A C 1
ATOM 665 O O . SER A 1 86 ? -3.055 3.567 18.635 1.00 58.69 86 SER A O 1
ATOM 667 N N . THR A 1 87 ? -5.228 3.373 18.174 1.00 53.53 87 THR A N 1
ATOM 668 C CA . THR A 1 87 ? -5.477 4.829 18.178 1.00 53.53 87 THR A CA 1
ATOM 669 C C . THR A 1 87 ? -5.087 5.499 19.505 1.00 53.53 87 THR A C 1
ATOM 671 O O . THR A 1 87 ? -4.869 6.703 19.526 1.00 53.53 87 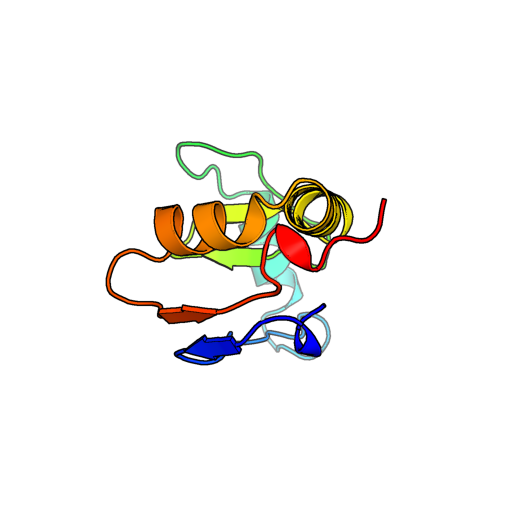THR A O 1
ATOM 674 N N . SER A 1 88 ? -4.956 4.738 20.601 1.00 52.09 88 SER A N 1
ATOM 675 C CA . SER A 1 88 ? -4.425 5.208 21.892 1.00 52.09 88 SER A CA 1
ATOM 676 C C . SER A 1 88 ? -2.907 5.430 21.924 1.00 52.09 88 SER A C 1
ATOM 678 O O . SER A 1 88 ? -2.419 6.081 22.843 1.00 52.09 88 SER A O 1
ATOM 680 N N . ASP A 1 89 ? -2.166 4.888 20.956 1.00 54.31 89 ASP A N 1
ATOM 681 C CA . ASP A 1 89 ? -0.698 4.912 20.906 1.00 54.31 89 ASP A CA 1
ATOM 682 C C . ASP A 1 89 ? -0.166 6.047 20.012 1.00 54.31 89 ASP A C 1
ATOM 684 O O . ASP A 1 89 ? 1.040 6.304 19.960 1.00 54.31 89 ASP A O 1
ATOM 688 N N . LEU A 1 90 ? -1.063 6.753 19.314 1.00 50.28 90 LEU A N 1
ATOM 689 C CA . LEU A 1 90 ? -0.748 7.987 18.602 1.00 50.28 90 LEU A CA 1
ATOM 690 C C . LEU A 1 90 ? -0.629 9.112 19.637 1.00 50.28 90 LEU A C 1
ATOM 692 O O . LEU A 1 90 ? -1.621 9.668 20.104 1.00 50.28 90 LEU A O 1
ATOM 696 N N . LYS A 1 91 ? 0.611 9.395 20.049 1.00 44.41 91 LYS A N 1
ATOM 697 C CA . LYS A 1 91 ? 0.931 10.519 20.936 1.00 44.41 91 LYS A CA 1
ATOM 698 C C . LYS A 1 91 ? 0.459 11.834 20.279 1.00 44.41 91 LYS A C 1
ATOM 700 O O . LYS A 1 91 ? 0.705 11.985 19.081 1.00 44.41 91 LYS A O 1
ATOM 705 N N . PRO A 1 92 ? -0.203 12.740 21.027 1.00 49.84 92 PRO A N 1
ATOM 706 C CA . PRO A 1 92 ? -0.610 14.048 20.513 1.00 49.84 92 PRO A CA 1
ATOM 707 C C . PRO A 1 92 ? 0.579 14.894 20.051 1.00 49.84 92 PRO A C 1
ATOM 709 O O . PRO A 1 92 ? 1.695 14.706 20.600 1.00 49.84 92 PRO A O 1
#

Radius of gyration: 14.2 Å; chains: 1; bounding box: 28×27×40 Å

pLDDT: mean 83.92, std 13.91, range [44.41, 96.75]

Sequence (92 aa):
MLEKYSIKPRPFIVELDEHPLGAPLQKLLGQLHFKAKTPRKTVPNIIINGVSIGGNDEVTKLDESGQLVAKLLEFGNKRVEVTGPSTSDLKP